Protein AF-A0A6A3E728-F1 (afdb_monomer_lite)

Sequence (80 aa):
MDGRHFFDPMYDVVHLDEKWFYMKQVGKHVYILTGKDDVPSEEPPVQFVQSKWHIKKVIFLCAVARPRGDWDGKWRNKHA

pLDDT: mean 82.86, std 10.4, range [47.47, 97.0]

Organism: NCBI:txid53985

Secondary structure (DSSP, 8-state):
----PPPP--TT-EEEEEEEEESS-TT------B-TTS-BSS--------SGGGS-EEEEEEEEE---TT--S----S--

InterPro domains:
  IPR036397 Ribonuclease H superfamily [G3DSA:3.30.420.10] (2-75)

Structure (mmCIF, N/CA/C/O backbone):
data_AF-A0A6A3E728-F1
#
_entry.id   AF-A0A6A3E728-F1
#
loop_
_atom_site.group_PDB
_atom_site.id
_atom_site.type_symbol
_atom_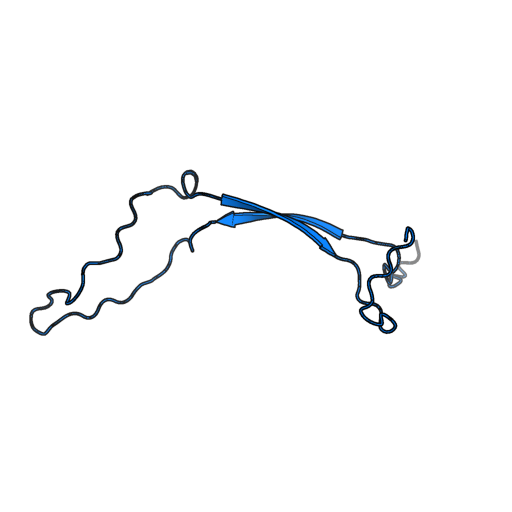site.label_atom_id
_atom_site.label_alt_id
_atom_site.label_comp_id
_atom_site.label_asym_id
_atom_site.label_entity_id
_atom_site.label_seq_id
_atom_site.pdbx_PDB_ins_code
_atom_site.Cartn_x
_atom_site.Cartn_y
_atom_site.Cartn_z
_atom_site.occupancy
_atom_site.B_iso_or_equiv
_atom_site.auth_seq_id
_atom_site.auth_comp_id
_atom_site.auth_asym_id
_atom_site.auth_atom_id
_atom_site.pdbx_PDB_model_num
ATOM 1 N N . MET A 1 1 ? 38.243 6.538 -5.426 1.00 48.03 1 MET A N 1
ATOM 2 C CA . MET A 1 1 ? 36.953 5.977 -5.876 1.00 48.03 1 MET A CA 1
ATOM 3 C C . MET A 1 1 ? 36.141 7.158 -6.379 1.00 48.03 1 MET A C 1
ATOM 5 O O . MET A 1 1 ? 35.609 7.895 -5.560 1.00 48.03 1 MET A O 1
ATOM 9 N N . ASP A 1 2 ? 36.173 7.425 -7.686 1.00 63.25 2 ASP A N 1
ATOM 10 C CA . ASP A 1 2 ? 35.438 8.546 -8.287 1.00 63.25 2 ASP A CA 1
ATOM 11 C C . ASP A 1 2 ? 33.937 8.310 -8.096 1.00 63.25 2 ASP A C 1
ATOM 13 O O . ASP A 1 2 ? 33.372 7.401 -8.701 1.00 63.25 2 ASP A O 1
ATOM 17 N N . GLY A 1 3 ? 33.308 9.096 -7.219 1.00 70.31 3 GLY A N 1
ATOM 18 C CA . GLY A 1 3 ? 31.905 8.987 -6.796 1.00 70.31 3 GLY A CA 1
ATOM 19 C C . GLY A 1 3 ? 30.884 9.356 -7.876 1.00 70.31 3 GLY A C 1
ATOM 20 O O . GLY A 1 3 ? 29.994 10.170 -7.645 1.00 70.31 3 GLY A O 1
ATOM 21 N N . ARG A 1 4 ? 31.016 8.794 -9.078 1.00 75.50 4 ARG A N 1
ATOM 22 C CA . ARG A 1 4 ? 30.048 8.962 -10.162 1.00 75.50 4 ARG A CA 1
ATOM 23 C C . ARG A 1 4 ? 28.891 7.994 -9.947 1.00 75.50 4 ARG A C 1
ATOM 25 O O . ARG A 1 4 ? 29.054 6.783 -10.067 1.00 75.50 4 ARG A O 1
ATOM 32 N N . HIS A 1 5 ? 27.721 8.543 -9.644 1.00 80.38 5 HIS A N 1
ATOM 33 C CA . HIS A 1 5 ? 26.473 7.794 -9.626 1.00 80.38 5 HIS A CA 1
ATOM 34 C C . HIS A 1 5 ? 25.914 7.727 -11.047 1.00 80.38 5 HIS A C 1
ATOM 36 O O . HIS A 1 5 ? 25.634 8.758 -11.659 1.00 80.38 5 HIS A O 1
ATOM 42 N N . PHE A 1 6 ? 25.763 6.514 -11.570 1.00 84.00 6 PHE A N 1
ATOM 43 C CA . PHE A 1 6 ? 25.077 6.265 -12.833 1.00 84.00 6 PHE A CA 1
ATOM 44 C C . PHE A 1 6 ? 23.641 5.836 -12.546 1.00 84.00 6 PHE A C 1
ATOM 46 O O . PHE A 1 6 ? 23.381 5.115 -11.584 1.00 84.00 6 PHE A O 1
ATOM 53 N N . PHE A 1 7 ? 22.708 6.301 -13.374 1.00 86.75 7 PHE A N 1
ATOM 54 C CA . PHE A 1 7 ? 21.329 5.838 -13.321 1.00 86.75 7 PHE A CA 1
ATOM 55 C C . PHE A 1 7 ? 21.246 4.434 -13.926 1.00 86.75 7 PHE A C 1
ATOM 57 O O . PHE A 1 7 ? 21.557 4.258 -15.105 1.00 86.75 7 PHE A O 1
ATOM 64 N N . ASP A 1 8 ? 20.815 3.458 -13.130 1.00 87.38 8 ASP A N 1
ATOM 65 C CA . ASP A 1 8 ? 20.463 2.129 -13.622 1.00 87.38 8 ASP A CA 1
ATOM 66 C C . ASP A 1 8 ? 18.983 2.124 -14.043 1.00 87.38 8 ASP A C 1
ATOM 68 O O . ASP A 1 8 ? 18.105 2.391 -13.216 1.00 87.38 8 ASP A O 1
ATOM 72 N N . PRO A 1 9 ? 18.671 1.862 -15.322 1.00 85.88 9 PRO A N 1
ATOM 73 C CA . PRO A 1 9 ? 17.296 1.837 -15.787 1.00 85.88 9 PRO A CA 1
ATOM 74 C C . PRO A 1 9 ? 16.498 0.580 -15.392 1.00 85.88 9 PRO A C 1
ATOM 76 O O . PRO A 1 9 ? 15.276 0.604 -15.570 1.00 85.88 9 PRO A O 1
ATOM 79 N N . MET A 1 10 ? 17.127 -0.486 -14.881 1.00 90.19 10 MET A N 1
ATOM 80 C CA . MET A 1 10 ? 16.467 -1.694 -14.352 1.00 90.19 10 MET A CA 1
ATOM 81 C C . MET A 1 10 ? 15.500 -2.385 -15.337 1.00 90.19 10 MET A C 1
ATOM 83 O O . MET A 1 10 ? 14.416 -2.834 -14.961 1.00 90.19 10 MET A O 1
ATOM 87 N N . TYR A 1 11 ? 15.848 -2.448 -16.628 1.00 88.38 11 TYR A N 1
ATOM 88 C CA . TYR A 1 11 ? 14.969 -3.027 -17.661 1.00 88.38 11 TYR A CA 1
ATOM 89 C C . TYR A 1 11 ? 14.850 -4.561 -17.612 1.00 88.38 11 TYR A C 1
ATOM 91 O O . TYR A 1 11 ? 13.932 -5.122 -18.220 1.00 88.38 11 TYR A O 1
ATOM 99 N N . ASP A 1 12 ? 15.756 -5.223 -16.901 1.00 90.75 12 ASP A N 1
ATOM 100 C CA . ASP A 1 12 ? 15.874 -6.670 -16.699 1.00 90.75 12 ASP A CA 1
ATOM 101 C C . ASP A 1 12 ? 15.457 -7.119 -15.286 1.00 90.75 12 ASP A C 1
ATOM 103 O O . ASP A 1 12 ? 15.557 -8.298 -14.949 1.00 90.75 12 ASP A O 1
ATOM 107 N N . VAL A 1 13 ? 14.930 -6.200 -14.473 1.00 92.25 13 VAL A N 1
ATOM 108 C CA . VAL A 1 13 ? 14.519 -6.467 -13.092 1.00 92.25 13 VAL A CA 1
ATOM 109 C C . VAL A 1 13 ? 13.001 -6.630 -12.996 1.00 92.25 13 VAL A C 1
ATOM 111 O O . VAL A 1 13 ? 12.224 -5.838 -13.536 1.00 92.25 13 VAL A O 1
ATOM 114 N N . VAL A 1 14 ? 12.573 -7.652 -12.251 1.00 93.19 14 VAL A N 1
ATOM 115 C CA . VAL A 1 14 ? 11.184 -7.840 -11.817 1.00 93.19 14 VAL A CA 1
ATOM 116 C C . VAL A 1 14 ? 11.157 -7.834 -10.295 1.00 93.19 14 VAL A C 1
ATOM 118 O O . VAL A 1 14 ? 11.833 -8.634 -9.651 1.00 93.19 14 VAL A O 1
ATOM 121 N N . HIS A 1 15 ? 10.364 -6.940 -9.715 1.00 93.62 15 HIS A N 1
ATOM 122 C CA . HIS A 1 15 ? 10.157 -6.868 -8.277 1.00 93.62 15 HIS A CA 1
ATOM 123 C C . HIS A 1 15 ? 9.047 -7.826 -7.868 1.00 93.62 15 HIS A C 1
ATOM 125 O O . HIS A 1 15 ? 7.919 -7.705 -8.346 1.00 93.62 15 HIS A O 1
ATOM 131 N N . LEU A 1 16 ? 9.374 -8.759 -6.977 1.00 96.50 16 LEU A N 1
ATOM 132 C CA . LEU A 1 16 ? 8.414 -9.631 -6.315 1.00 96.50 16 LEU A CA 1
ATOM 133 C C . LEU A 1 16 ? 8.182 -9.121 -4.898 1.00 96.50 16 LEU A C 1
ATOM 135 O O . LEU A 1 16 ? 9.143 -8.831 -4.188 1.00 96.50 16 LEU A O 1
ATOM 139 N N . ASP A 1 17 ? 6.922 -9.018 -4.497 1.00 97.00 17 ASP A N 1
ATOM 140 C CA . ASP A 1 17 ? 6.556 -8.600 -3.146 1.00 97.00 17 ASP A CA 1
ATOM 141 C C . ASP A 1 17 ? 5.347 -9.380 -2.633 1.00 97.00 17 ASP A C 1
ATOM 143 O O . ASP A 1 17 ? 4.427 -9.707 -3.391 1.00 97.00 17 ASP A O 1
ATOM 147 N N . GLU A 1 18 ? 5.348 -9.639 -1.327 1.00 96.31 18 GLU A N 1
ATOM 148 C CA . GLU A 1 18 ? 4.230 -10.220 -0.596 1.00 96.31 18 GLU A CA 1
ATOM 149 C C . GLU A 1 18 ? 3.680 -9.207 0.399 1.00 96.31 18 GLU A C 1
ATOM 151 O O . GLU A 1 18 ? 4.376 -8.736 1.301 1.00 96.31 18 GLU A O 1
ATOM 156 N N . LYS A 1 19 ? 2.384 -8.915 0.287 1.00 93.94 19 LYS A N 1
ATOM 157 C CA . LYS A 1 19 ? 1.726 -7.951 1.164 1.00 93.94 19 LYS A CA 1
ATOM 158 C C . LYS A 1 19 ? 0.479 -8.520 1.815 1.00 93.94 19 LYS A C 1
ATOM 160 O O . LYS A 1 19 ? -0.406 -9.060 1.157 1.00 93.94 19 LYS A O 1
ATOM 165 N N . TRP A 1 20 ? 0.391 -8.347 3.132 1.00 92.94 20 TRP A N 1
ATOM 166 C CA . TRP A 1 20 ? -0.786 -8.703 3.920 1.00 92.94 20 TRP A CA 1
ATOM 167 C C . TRP A 1 20 ? -1.798 -7.559 3.939 1.00 92.94 20 TRP A C 1
ATOM 169 O O . TRP A 1 20 ? -1.503 -6.461 4.414 1.00 92.94 20 TRP A O 1
ATOM 179 N N . PHE A 1 21 ? -3.022 -7.844 3.510 1.00 90.56 21 PHE A N 1
ATOM 180 C CA . PHE A 1 21 ? -4.158 -6.935 3.593 1.00 90.56 21 PHE A CA 1
ATOM 181 C C . PHE A 1 21 ? -5.163 -7.441 4.620 1.00 90.56 21 PHE A C 1
ATOM 183 O O . PHE A 1 21 ? -5.506 -8.622 4.657 1.00 90.56 21 PHE A O 1
ATOM 190 N N . TYR A 1 22 ? -5.660 -6.541 5.465 1.00 91.88 22 TYR A N 1
ATOM 191 C CA . TYR A 1 22 ? -6.779 -6.855 6.345 1.00 91.88 22 TYR A CA 1
ATOM 192 C C . TYR A 1 22 ? -8.070 -6.892 5.527 1.00 91.88 22 TYR A C 1
ATOM 194 O O . TYR A 1 22 ? -8.334 -5.981 4.748 1.00 91.88 22 TYR A O 1
ATOM 202 N N . MET A 1 23 ? -8.905 -7.909 5.746 1.00 88.19 23 MET A N 1
ATOM 203 C CA . MET A 1 23 ? -10.193 -8.058 5.055 1.00 88.19 23 MET A CA 1
ATOM 204 C C . MET A 1 23 ? -11.165 -6.905 5.356 1.00 88.19 23 MET A C 1
ATOM 206 O O . MET A 1 23 ? -12.080 -6.640 4.584 1.00 88.19 23 MET A O 1
ATOM 210 N N . LYS A 1 24 ? -10.963 -6.203 6.474 1.00 84.44 24 LYS A N 1
ATOM 211 C CA . LYS A 1 24 ? -11.688 -4.982 6.825 1.00 84.44 24 LYS A CA 1
ATOM 212 C C . LYS A 1 24 ? -10.714 -3.847 7.094 1.00 84.44 24 LYS A C 1
ATOM 214 O O . LYS A 1 24 ? -9.612 -4.072 7.598 1.00 84.44 24 LYS A O 1
ATOM 219 N N . GLN A 1 25 ? -11.161 -2.625 6.836 1.00 81.12 25 GLN A N 1
ATOM 220 C CA . GLN A 1 25 ? -10.419 -1.433 7.214 1.00 81.12 25 GLN A CA 1
ATOM 221 C C . GLN A 1 25 ? -10.294 -1.356 8.739 1.00 81.12 25 GLN A C 1
ATOM 223 O O . GLN A 1 25 ? -11.275 -1.456 9.476 1.00 81.12 25 GLN A O 1
ATOM 228 N N . VAL A 1 26 ? -9.065 -1.197 9.214 1.00 82.69 26 VAL A N 1
ATOM 229 C CA . VAL A 1 26 ? -8.760 -1.100 10.639 1.00 82.69 26 VAL A CA 1
ATOM 230 C C . VAL A 1 26 ? -8.845 0.361 11.070 1.00 82.69 26 VAL A C 1
ATOM 232 O O . VAL A 1 26 ? -8.237 1.212 10.430 1.00 82.69 26 VAL A O 1
ATOM 235 N N . GLY A 1 27 ? -9.555 0.647 12.166 1.00 78.31 27 GLY A N 1
ATOM 236 C CA . GLY A 1 27 ? -9.663 2.012 12.699 1.00 78.31 27 GLY A CA 1
ATOM 237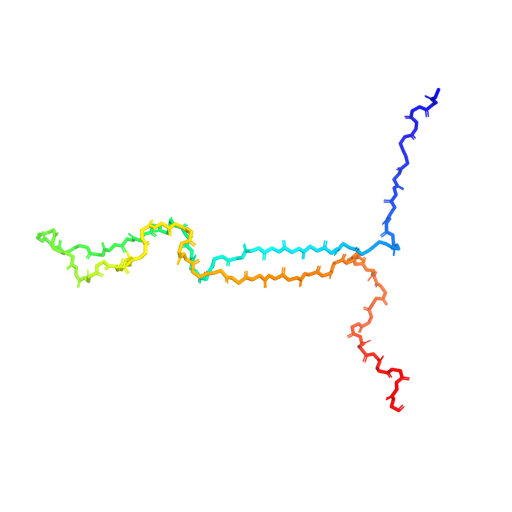 C C . GLY A 1 27 ? -10.538 2.939 11.851 1.00 78.31 27 GLY A C 1
ATOM 238 O O . GLY A 1 27 ? -10.247 4.123 11.734 1.00 78.31 27 GLY A O 1
ATOM 239 N N . LYS A 1 28 ? -11.585 2.402 11.214 1.00 82.88 28 LYS A N 1
ATOM 240 C CA . LYS A 1 28 ? -12.547 3.214 10.467 1.00 82.88 28 LYS A CA 1
ATOM 241 C C . LYS A 1 28 ? -13.359 4.077 11.440 1.00 82.88 28 LYS A C 1
ATOM 243 O O . LYS A 1 28 ? -13.983 3.539 12.351 1.00 82.88 28 LYS A O 1
ATOM 248 N N . HIS A 1 29 ? -13.378 5.388 11.213 1.00 83.88 29 HIS A N 1
ATOM 249 C CA . HIS A 1 29 ? -14.317 6.293 11.873 1.00 83.88 29 HIS A CA 1
ATOM 250 C C . HIS A 1 29 ? -15.655 6.254 11.130 1.00 83.88 29 HIS A C 1
ATOM 252 O O . HIS A 1 29 ? -15.686 6.309 9.898 1.00 83.88 29 HIS A O 1
ATOM 258 N N . VAL A 1 30 ? -16.750 6.121 11.874 1.00 83.94 30 VAL A N 1
ATOM 259 C CA . VAL A 1 30 ? -18.113 6.089 11.336 1.00 83.94 30 VAL A CA 1
ATOM 260 C C . VAL A 1 30 ? -18.930 7.131 12.086 1.00 83.94 30 VAL A C 1
ATOM 262 O O . VAL A 1 30 ? -18.859 7.197 13.311 1.00 83.94 30 VAL A O 1
ATOM 265 N N . TYR A 1 31 ? -19.677 7.943 11.344 1.00 86.38 31 TYR A N 1
ATOM 266 C CA . TYR A 1 31 ? -20.647 8.879 11.899 1.00 86.38 31 TYR A CA 1
ATOM 267 C C . TYR A 1 31 ? -22.022 8.221 11.872 1.00 86.38 31 TYR A C 1
ATOM 269 O O . TYR A 1 31 ? -22.392 7.624 10.863 1.00 86.38 31 TYR A O 1
ATOM 277 N N . ILE A 1 32 ? -22.755 8.326 12.975 1.00 88.31 32 ILE A N 1
ATOM 278 C CA . ILE A 1 32 ? -24.120 7.815 13.104 1.00 88.31 32 ILE A CA 1
ATOM 279 C C . ILE A 1 32 ? -25.023 9.020 13.308 1.00 88.31 32 ILE A C 1
ATOM 281 O O . ILE A 1 32 ? -24.686 9.925 14.071 1.00 88.31 32 ILE A O 1
ATOM 285 N N . LEU A 1 33 ? -26.141 9.050 12.587 1.00 89.00 33 LEU A N 1
ATOM 286 C CA . LEU A 1 33 ? -27.139 10.099 12.733 1.00 89.00 33 LEU A CA 1
ATOM 287 C C . LEU A 1 33 ? -27.828 9.955 14.088 1.00 89.00 33 LEU A C 1
ATOM 289 O O . LEU A 1 33 ? -28.472 8.939 14.365 1.00 89.00 33 LEU A O 1
ATOM 293 N N . THR A 1 34 ? -27.715 10.996 14.901 1.00 87.31 34 THR A N 1
ATOM 294 C CA . THR A 1 34 ? -28.388 11.094 16.192 1.00 87.31 34 THR A CA 1
ATOM 295 C C . THR A 1 34 ? -29.662 11.931 16.046 1.00 87.31 34 THR A C 1
ATOM 297 O O . THR A 1 34 ? -29.646 12.982 15.403 1.00 87.31 34 THR A O 1
ATOM 300 N N . GLY A 1 35 ? -30.781 11.448 16.590 1.00 83.38 35 GLY A N 1
ATOM 301 C CA . GLY A 1 35 ? -32.055 12.170 16.628 1.00 83.38 35 GLY A CA 1
ATOM 302 C C . GLY A 1 35 ? -32.064 13.331 17.633 1.00 83.38 35 GLY A C 1
ATOM 303 O O . GLY A 1 35 ? -31.056 13.633 18.263 1.00 83.38 35 GLY A O 1
ATOM 304 N N . LYS A 1 36 ? -33.228 13.978 17.807 1.00 79.25 36 LYS A N 1
ATOM 305 C CA . LYS A 1 36 ? -33.398 15.143 18.705 1.00 79.25 36 LYS A CA 1
ATOM 306 C C . LYS A 1 36 ? -33.121 14.859 20.187 1.00 79.25 36 LYS A C 1
ATOM 308 O O . LYS A 1 36 ? -32.775 15.792 20.900 1.00 79.25 36 LYS A O 1
ATOM 313 N N . ASP A 1 37 ? -33.251 13.607 20.614 1.00 86.94 37 ASP A N 1
ATOM 314 C CA . ASP A 1 37 ? -33.105 13.196 22.017 1.00 86.94 37 ASP A CA 1
ATOM 315 C C . ASP A 1 37 ? -31.734 12.552 22.303 1.00 86.94 37 ASP A C 1
ATOM 317 O O . ASP A 1 37 ? -31.599 11.749 23.221 1.00 86.94 37 ASP A O 1
ATOM 321 N N . ASP A 1 38 ? -30.730 12.826 21.463 1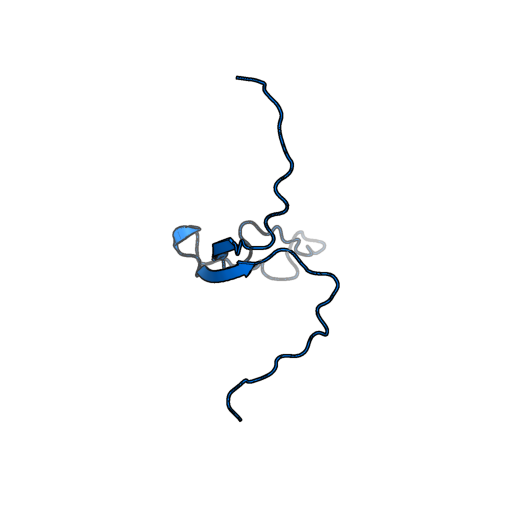.00 80.31 38 ASP A N 1
ATOM 322 C CA . ASP A 1 38 ? -29.412 12.174 21.478 1.00 80.31 38 ASP A CA 1
ATOM 323 C C . ASP A 1 38 ? -29.444 10.639 21.284 1.00 80.31 38 ASP A C 1
ATOM 325 O O . ASP A 1 38 ? -28.453 9.933 21.491 1.00 80.31 38 ASP A O 1
ATOM 329 N N . VAL A 1 39 ? -30.572 10.105 20.806 1.00 83.88 39 VAL A N 1
ATOM 330 C CA . VAL A 1 39 ? -30.737 8.679 20.500 1.00 83.88 39 VAL A CA 1
ATOM 331 C C . VAL A 1 39 ? -30.256 8.389 19.071 1.00 83.88 39 VAL A C 1
ATOM 333 O O . VAL A 1 39 ? -30.725 9.040 18.129 1.00 83.88 39 VAL A O 1
ATOM 336 N N . PRO A 1 40 ? -29.345 7.418 18.868 1.00 84.56 40 PRO A N 1
ATOM 337 C CA . PRO A 1 40 ? -28.940 6.985 17.535 1.00 84.56 40 PRO A CA 1
ATOM 338 C C . PRO A 1 40 ? -30.140 6.482 16.726 1.00 84.56 40 PRO A C 1
ATOM 340 O O . PRO A 1 40 ? -30.914 5.656 17.202 1.00 84.56 40 PRO A O 1
ATOM 343 N N . SER A 1 41 ? -30.286 6.971 15.494 1.00 85.12 41 SER A N 1
ATOM 344 C CA . SER A 1 41 ? -31.325 6.496 14.562 1.00 85.12 41 SER A CA 1
ATOM 345 C C . SER A 1 41 ? -31.056 5.085 14.029 1.00 85.12 41 SER A C 1
ATOM 347 O O . SER A 1 41 ? -31.986 4.391 13.625 1.00 85.12 41 SER A O 1
ATOM 349 N N . GLU A 1 42 ? -29.794 4.656 14.065 1.00 84.19 42 GLU A N 1
ATOM 350 C CA . GLU A 1 42 ? -29.330 3.331 13.664 1.00 84.19 42 GLU A CA 1
ATOM 351 C C . GLU A 1 42 ? -28.347 2.788 14.704 1.00 84.19 42 GLU A C 1
ATOM 353 O O . GLU A 1 42 ? -27.662 3.547 15.399 1.00 84.19 42 GLU A O 1
ATOM 358 N N . GLU A 1 43 ? -28.249 1.462 14.797 1.00 82.25 43 GLU A N 1
ATOM 359 C CA . GLU A 1 43 ? -27.268 0.828 15.672 1.00 82.25 43 GLU A CA 1
ATOM 360 C C . GLU A 1 43 ? -25.837 1.030 15.145 1.00 82.25 43 GLU A C 1
ATOM 362 O O . GLU A 1 43 ? -25.582 0.895 13.942 1.00 82.25 43 GLU A O 1
ATOM 367 N N . PRO A 1 44 ? -24.864 1.313 16.031 1.00 81.19 44 PRO A N 1
ATOM 368 C CA . PRO A 1 44 ? -23.474 1.412 15.629 1.00 81.19 44 PRO A CA 1
ATOM 369 C C . PRO A 1 44 ? -22.980 0.086 15.042 1.00 81.19 44 PRO A C 1
ATOM 371 O O . PRO A 1 44 ? -23.307 -0.985 15.560 1.00 81.19 44 PRO A O 1
ATOM 374 N N . PRO A 1 45 ? -22.112 0.122 14.016 1.00 80.81 45 PRO A N 1
ATOM 375 C CA . PRO A 1 45 ? -21.512 -1.093 13.493 1.00 80.81 45 PRO A CA 1
ATOM 376 C C . PRO A 1 45 ? -20.688 -1.781 14.588 1.00 80.81 45 PRO A C 1
ATOM 378 O O . PRO A 1 45 ? -19.674 -1.258 15.055 1.00 80.81 45 PRO A O 1
ATOM 381 N N . VAL A 1 46 ? -21.115 -2.978 14.992 1.00 77.50 46 VAL A N 1
ATOM 382 C CA . VAL A 1 46 ? -20.447 -3.746 16.046 1.00 77.50 46 VAL A CA 1
ATOM 383 C C . VAL A 1 46 ? -19.226 -4.462 15.480 1.00 77.50 46 VAL A C 1
ATOM 385 O O . VAL A 1 46 ? -19.306 -5.244 14.531 1.00 77.50 46 VAL A O 1
ATOM 388 N N . GLN A 1 47 ? -18.069 -4.238 16.104 1.00 71.25 47 GLN A N 1
ATOM 389 C CA . GLN A 1 47 ? -16.859 -4.993 15.814 1.00 71.25 47 GLN A CA 1
ATOM 390 C C . GLN A 1 47 ? -16.595 -6.037 16.907 1.00 71.25 47 GLN A C 1
ATOM 392 O O . GLN A 1 47 ? -16.041 -5.723 17.952 1.00 71.25 47 GLN A O 1
ATOM 397 N N . PHE A 1 48 ? -16.889 -7.308 16.623 1.00 73.19 48 PHE A N 1
ATOM 398 C CA . PHE A 1 48 ? -16.677 -8.414 17.575 1.00 73.19 48 PHE A CA 1
ATOM 399 C C . PHE A 1 48 ? -15.198 -8.730 17.867 1.00 73.19 48 PHE A C 1
ATOM 401 O O . PHE A 1 48 ? -14.864 -9.301 18.899 1.00 73.19 48 PHE A O 1
ATOM 408 N N . VAL A 1 49 ? -14.289 -8.362 16.958 1.00 79.19 49 VAL A N 1
ATOM 409 C CA . VAL A 1 49 ? -12.849 -8.626 17.104 1.00 79.19 49 VAL A CA 1
ATOM 410 C C . VAL A 1 49 ? -12.130 -7.400 17.659 1.00 79.19 49 VAL A C 1
ATOM 412 O O . VAL A 1 49 ? -11.972 -6.408 16.945 1.00 79.19 49 VAL A O 1
ATOM 415 N N . GLN A 1 50 ? -11.638 -7.502 18.894 1.00 76.88 50 GLN A N 1
ATOM 416 C CA . GLN A 1 50 ? -10.946 -6.413 19.595 1.00 76.88 50 GLN A CA 1
ATOM 417 C C . GLN A 1 50 ? -9.482 -6.233 19.157 1.00 76.88 50 GLN A C 1
ATOM 419 O O . GLN A 1 50 ? -9.004 -5.109 19.027 1.00 76.88 50 GLN A O 1
ATOM 424 N N . SER A 1 51 ? -8.765 -7.326 18.872 1.00 83.31 51 SER A N 1
ATOM 425 C CA . SER A 1 51 ? -7.346 -7.276 18.487 1.00 83.31 51 SER A CA 1
ATOM 426 C C . SER A 1 51 ? -7.148 -7.407 16.976 1.00 83.31 51 SER A C 1
ATOM 428 O O . SER A 1 51 ? -7.714 -8.295 16.337 1.00 83.31 51 SER A O 1
ATOM 430 N N . LYS A 1 52 ? -6.267 -6.570 16.408 1.00 80.94 52 LYS A N 1
ATOM 431 C CA . LYS A 1 52 ? -5.907 -6.594 14.976 1.00 80.94 52 LYS A CA 1
ATOM 432 C C . LYS A 1 52 ? -5.354 -7.948 14.519 1.00 80.94 52 LYS A C 1
ATOM 434 O O . LYS A 1 52 ? -5.495 -8.300 13.353 1.00 80.94 52 LYS A O 1
ATOM 439 N N . TRP A 1 53 ? -4.760 -8.711 15.432 1.00 84.94 53 TRP A N 1
ATOM 440 C CA . TRP A 1 53 ? -4.180 -10.024 15.151 1.00 84.94 53 TRP A CA 1
ATOM 441 C C . TRP A 1 53 ? -5.222 -11.068 14.740 1.00 84.94 53 TRP A C 1
ATOM 443 O O . TRP A 1 53 ? -4.916 -11.932 13.928 1.00 84.94 53 TRP A O 1
ATOM 453 N N . HIS A 1 54 ? -6.457 -10.942 15.230 1.00 86.88 54 HIS A N 1
ATOM 454 C CA . HIS A 1 54 ? -7.559 -11.861 14.923 1.00 86.88 54 HIS A CA 1
ATOM 455 C C . HIS A 1 54 ? -8.411 -11.400 13.731 1.00 86.88 54 HIS A C 1
ATOM 457 O O . HIS A 1 54 ? -9.414 -12.026 13.389 1.00 86.88 54 HIS A O 1
ATOM 463 N N . ILE A 1 55 ? -8.059 -10.277 13.100 1.00 88.06 55 ILE A N 1
ATOM 464 C CA . ILE A 1 55 ? -8.729 -9.837 11.878 1.00 88.06 55 ILE A CA 1
ATOM 465 C C . ILE A 1 55 ? -8.244 -10.729 10.739 1.00 88.06 55 ILE A C 1
ATOM 467 O O . ILE A 1 55 ? -7.040 -10.857 10.533 1.00 88.06 55 ILE A O 1
ATOM 471 N N . LYS A 1 56 ? -9.181 -11.308 9.977 1.00 90.25 56 LYS A N 1
ATOM 472 C CA . LYS A 1 56 ? -8.858 -12.086 8.775 1.00 90.25 56 LYS A CA 1
ATOM 473 C C . LYS A 1 56 ? -7.975 -11.257 7.837 1.00 90.25 56 LYS A C 1
ATOM 475 O O . LYS A 1 56 ? -8.313 -10.115 7.512 1.00 90.25 56 LYS A O 1
ATOM 480 N N . LYS A 1 57 ? -6.854 -11.839 7.420 1.00 92.56 57 LYS A N 1
ATOM 481 C CA . LYS A 1 57 ? -5.914 -11.253 6.464 1.00 92.56 57 LYS A CA 1
ATOM 482 C C . LYS A 1 57 ? -5.904 -12.083 5.189 1.00 92.56 57 LYS A C 1
ATOM 484 O O . LYS A 1 57 ? -6.089 -13.296 5.242 1.00 92.56 57 LYS A O 1
ATOM 489 N N . VAL A 1 58 ? -5.659 -11.419 4.073 1.00 93.12 58 VAL A N 1
ATOM 490 C CA . VAL A 1 58 ? -5.372 -12.042 2.782 1.00 93.12 58 VAL A CA 1
ATOM 491 C C . VAL A 1 58 ? -3.963 -11.621 2.388 1.00 93.12 58 VAL A C 1
ATOM 493 O O . VAL A 1 58 ? -3.595 -10.460 2.574 1.00 93.12 58 VAL A O 1
ATOM 496 N N . ILE A 1 59 ? -3.164 -12.564 1.896 1.00 95.88 59 ILE A N 1
ATOM 497 C CA . ILE A 1 59 ? -1.853 -12.272 1.320 1.00 95.88 59 ILE A CA 1
ATOM 498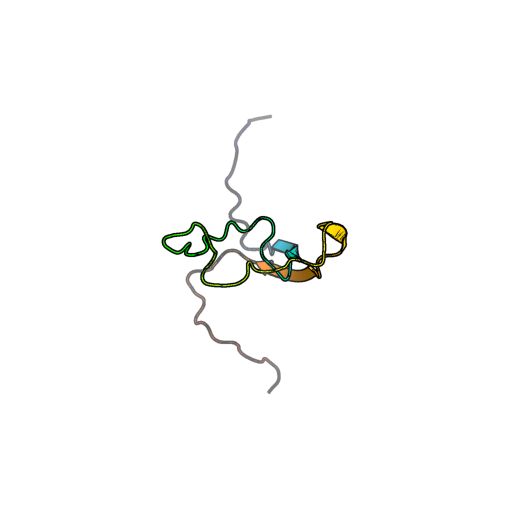 C C . ILE A 1 59 ? -2.005 -12.046 -0.179 1.00 95.88 59 ILE A C 1
ATOM 500 O O . ILE A 1 59 ? -2.758 -12.754 -0.848 1.00 95.88 59 ILE A O 1
ATOM 504 N N . PHE A 1 60 ? -1.298 -1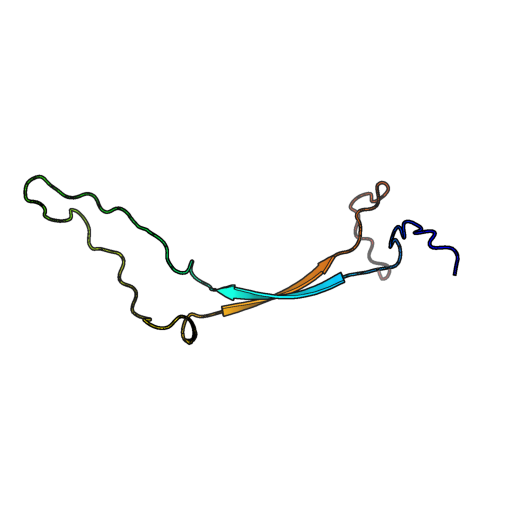1.054 -0.697 1.00 94.62 60 PHE A N 1
ATOM 505 C CA . PHE A 1 60 ? -1.195 -10.811 -2.121 1.00 94.62 60 PHE A CA 1
ATOM 506 C C . PHE A 1 60 ? 0.271 -10.888 -2.526 1.00 94.62 60 PHE A C 1
ATOM 508 O O . PHE A 1 60 ? 1.089 -10.127 -2.011 1.00 94.62 60 PHE A O 1
ATOM 515 N N . LEU A 1 61 ? 0.573 -11.811 -3.435 1.00 96.56 61 LEU A N 1
ATOM 516 C CA . LEU A 1 61 ? 1.862 -11.908 -4.106 1.00 96.56 61 LEU A CA 1
ATOM 517 C C . LEU A 1 61 ? 1.765 -11.152 -5.432 1.00 96.56 61 LEU A C 1
ATOM 519 O O . LEU A 1 61 ? 0.856 -11.406 -6.224 1.00 96.56 61 LEU A O 1
ATOM 523 N N . CYS A 1 62 ? 2.694 -10.232 -5.679 1.00 95.00 62 CYS A N 1
ATOM 524 C CA . CYS A 1 62 ? 2.728 -9.434 -6.898 1.00 95.00 62 CYS A CA 1
ATOM 525 C C . CYS A 1 62 ? 4.105 -9.475 -7.555 1.00 95.00 62 CYS A C 1
ATOM 527 O O . CYS A 1 62 ? 5.121 -9.499 -6.867 1.00 95.00 62 CYS A O 1
ATOM 529 N N . ALA A 1 63 ? 4.115 -9.432 -8.888 1.00 95.12 63 ALA A N 1
ATOM 530 C CA . ALA A 1 63 ? 5.303 -9.236 -9.703 1.00 95.12 63 ALA A CA 1
ATOM 531 C C . ALA A 1 63 ? 5.131 -7.953 -10.522 1.00 95.12 63 ALA A C 1
ATOM 533 O O . ALA A 1 63 ? 4.196 -7.851 -11.319 1.00 95.12 63 ALA A O 1
ATOM 534 N N . VAL A 1 64 ? 6.019 -6.978 -10.335 1.00 92.50 64 VAL A N 1
ATOM 535 C CA . VAL A 1 64 ? 5.987 -5.700 -11.054 1.00 92.50 64 VAL A CA 1
ATOM 536 C C . VAL A 1 64 ? 7.321 -5.472 -11.746 1.00 92.50 64 VAL A C 1
ATOM 538 O O . VAL A 1 64 ? 8.379 -5.513 -11.125 1.00 92.50 64 VAL A O 1
ATOM 541 N N . ALA A 1 65 ? 7.260 -5.200 -13.045 1.00 91.62 65 ALA A N 1
ATOM 542 C CA . ALA A 1 65 ? 8.395 -4.756 -13.842 1.00 91.62 65 ALA A CA 1
ATOM 543 C C . ALA A 1 65 ? 8.181 -3.303 -14.281 1.00 91.62 65 ALA A C 1
ATOM 545 O O . ALA A 1 65 ? 7.050 -2.805 -14.297 1.00 91.62 65 ALA A O 1
ATOM 546 N N . ARG A 1 66 ? 9.258 -2.625 -14.680 1.00 87.25 66 ARG A N 1
ATOM 547 C CA . ARG A 1 66 ? 9.168 -1.278 -15.249 1.00 87.25 66 ARG A CA 1
ATOM 548 C C . ARG A 1 66 ? 8.297 -1.294 -16.522 1.00 87.25 66 ARG A C 1
ATOM 550 O O . ARG A 1 66 ? 8.582 -2.088 -17.422 1.00 87.25 66 ARG A O 1
ATOM 557 N N . PRO A 1 67 ? 7.275 -0.423 -16.645 1.00 86.00 67 PRO A N 1
ATOM 558 C CA . PRO A 1 67 ? 6.487 -0.312 -17.871 1.00 86.00 67 PRO A CA 1
ATOM 559 C C . PRO A 1 67 ? 7.374 0.017 -19.080 1.00 86.00 67 PRO A C 1
ATOM 561 O O . PRO A 1 67 ? 8.218 0.912 -19.005 1.00 86.00 67 PRO A O 1
ATOM 564 N N . ARG A 1 68 ? 7.175 -0.698 -20.191 1.00 82.50 68 ARG A N 1
ATOM 565 C CA . ARG A 1 68 ? 7.851 -0.460 -21.478 1.00 82.50 68 ARG A CA 1
ATOM 566 C C . ARG A 1 68 ? 6.840 0.111 -22.478 1.00 82.50 68 ARG A C 1
ATOM 568 O O . ARG A 1 68 ? 5.700 -0.348 -22.506 1.00 82.50 68 ARG A O 1
ATOM 575 N N . GLY A 1 69 ? 7.236 1.134 -23.238 1.00 77.50 69 GLY A N 1
ATOM 576 C CA . GLY A 1 69 ? 6.346 1.936 -24.099 1.00 77.50 69 GLY A CA 1
ATOM 577 C C . GLY A 1 69 ? 5.844 1.222 -25.361 1.00 77.50 69 GLY A C 1
ATOM 578 O O . GLY A 1 69 ? 5.050 1.768 -26.115 1.00 77.50 69 GLY A O 1
ATOM 579 N N . ASP A 1 70 ? 6.305 0.002 -25.573 1.00 74.25 70 ASP A N 1
ATOM 580 C CA . ASP A 1 70 ? 6.187 -0.794 -26.787 1.00 74.25 70 ASP A CA 1
ATOM 581 C C . ASP A 1 70 ? 5.360 -2.078 -26.555 1.00 74.25 70 ASP A C 1
ATOM 583 O O . ASP A 1 70 ? 5.296 -2.965 -27.405 1.00 74.25 70 ASP A O 1
ATOM 587 N N . TRP A 1 71 ? 4.673 -2.169 -25.409 1.00 71.69 71 TRP A N 1
ATOM 588 C CA . TRP A 1 71 ? 3.743 -3.257 -25.109 1.00 71.69 71 TRP A CA 1
ATOM 589 C C . TRP A 1 71 ? 2.376 -3.033 -25.772 1.00 71.69 71 TRP A C 1
ATOM 591 O O . TRP A 1 71 ? 1.665 -2.083 -25.449 1.00 71.69 71 TRP A O 1
ATOM 601 N N . ASP A 1 72 ? 1.971 -3.949 -26.654 1.00 76.94 72 ASP A N 1
ATOM 602 C CA . ASP A 1 72 ? 0.699 -3.892 -27.390 1.00 76.94 72 ASP A CA 1
ATOM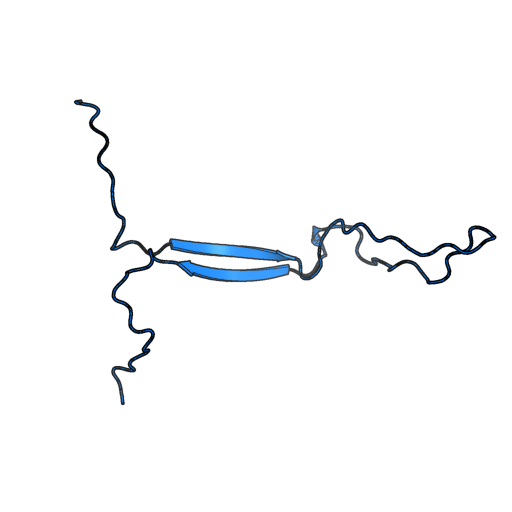 603 C C . ASP A 1 72 ? -0.496 -4.496 -26.624 1.00 76.94 72 ASP A C 1
ATOM 605 O O . ASP A 1 72 ? -1.593 -4.621 -27.172 1.00 76.94 72 ASP A O 1
ATOM 609 N N . GLY A 1 73 ? -0.302 -4.890 -25.360 1.00 70.44 73 GLY A N 1
ATOM 610 C CA . GLY A 1 73 ? -1.358 -5.469 -24.529 1.00 70.44 73 GLY A CA 1
ATOM 611 C C . GLY A 1 73 ? -1.670 -6.939 -24.817 1.00 70.44 73 GLY A C 1
ATOM 612 O O . GLY A 1 73 ? -2.538 -7.503 -24.148 1.00 70.44 73 GLY A O 1
ATOM 613 N N . LYS A 1 74 ? -1.013 -7.583 -25.791 1.00 77.06 74 LYS A N 1
ATOM 614 C CA . LYS A 1 74 ? -1.422 -8.911 -26.262 1.00 77.06 74 LYS A CA 1
ATOM 615 C C . LYS A 1 74 ? -0.665 -10.029 -25.563 1.00 77.06 74 LYS A C 1
ATOM 617 O O . LYS A 1 74 ? 0.528 -10.247 -25.761 1.00 77.06 74 LYS A O 1
ATOM 622 N N . TRP A 1 75 ? -1.415 -10.840 -24.829 1.00 64.75 75 TRP A N 1
ATOM 623 C CA . TRP A 1 75 ? -0.951 -12.147 -24.384 1.00 64.75 75 TRP A CA 1
ATOM 624 C C . TRP A 1 75 ? -0.946 -13.114 -25.568 1.00 64.75 75 TRP A C 1
ATOM 626 O O . TRP A 1 75 ? -1.997 -13.503 -26.071 1.00 64.75 75 TRP A O 1
ATOM 636 N N . ARG A 1 76 ? 0.243 -13.501 -26.035 1.00 72.75 76 ARG A N 1
ATOM 637 C CA . ARG A 1 76 ? 0.400 -14.567 -27.030 1.00 72.75 76 ARG A CA 1
ATOM 638 C C . ARG A 1 76 ? 0.797 -15.858 -26.328 1.00 72.75 76 ARG A C 1
ATOM 640 O O . ARG A 1 76 ? 1.912 -15.971 -25.821 1.00 72.75 76 ARG A O 1
ATOM 647 N N . ASN A 1 77 ? -0.104 -16.836 -26.340 1.00 65.69 77 ASN A N 1
ATOM 648 C CA . ASN A 1 77 ? 0.231 -18.212 -25.992 1.00 65.69 77 ASN A CA 1
ATOM 649 C C . ASN A 1 77 ? 1.194 -18.755 -27.053 1.00 65.69 77 ASN A C 1
ATOM 651 O O . ASN A 1 77 ? 0.877 -18.734 -28.239 1.00 65.69 77 ASN A O 1
ATOM 655 N N . LYS A 1 78 ? 2.373 -19.229 -26.641 1.00 60.50 78 LYS A N 1
ATOM 656 C CA . LYS A 1 78 ? 3.365 -19.831 -27.553 1.00 60.50 78 LYS A CA 1
ATOM 657 C C . LYS A 1 78 ? 3.138 -21.336 -27.780 1.00 60.50 78 LYS A C 1
ATOM 659 O O . LYS A 1 78 ? 4.013 -22.003 -28.318 1.00 60.50 78 LYS A O 1
ATOM 664 N N . HIS A 1 79 ? 1.983 -21.858 -27.363 1.00 57.03 79 HIS A N 1
ATOM 665 C CA . HIS A 1 79 ? 1.637 -23.282 -27.407 1.00 57.03 79 HIS A CA 1
ATOM 666 C C . HIS A 1 79 ? 0.157 -23.500 -27.765 1.00 57.03 79 HIS A C 1
ATOM 668 O O . HIS A 1 79 ? -0.591 -24.093 -26.991 1.00 57.03 79 HIS A O 1
ATOM 674 N N . ALA A 1 80 ? -0.262 -22.989 -28.921 1.00 47.47 80 ALA A N 1
ATOM 675 C CA . ALA A 1 80 ? -1.470 -23.417 -29.622 1.00 47.47 80 ALA A CA 1
ATOM 676 C C . ALA A 1 80 ? -1.104 -23.690 -31.082 1.00 47.47 80 ALA A C 1
ATOM 678 O O . ALA A 1 80 ? -0.296 -22.893 -31.617 1.00 47.47 80 ALA A O 1
#

Radius of gyration: 24.69 Å; chains: 1; bounding box: 70×39×52 Å

Foldseek 3Di:
DPPDDDDDPQQVDKDKDKDKDFPDDDPDDDDFDADPVRHTPDDDDDDPDPDPVPGDIDMDIDIDGDDDPPDPVDDDDPPD